Protein AF-A0A6J7INZ8-F1 (afdb_monomer)

pLDDT: mean 90.64, std 7.37, range [51.84, 97.31]

Structure (mmCIF, N/CA/C/O backbone):
data_AF-A0A6J7INZ8-F1
#
_entry.id   AF-A0A6J7INZ8-F1
#
loop_
_atom_site.group_PDB
_atom_site.id
_atom_site.type_symbol
_atom_site.label_atom_id
_atom_site.label_alt_id
_atom_site.label_comp_id
_atom_site.label_asym_id
_atom_site.label_entity_id
_atom_site.label_seq_id
_atom_site.pdbx_PDB_ins_code
_atom_site.Cartn_x
_atom_site.Cartn_y
_atom_site.Cartn_z
_atom_site.occupancy
_atom_site.B_iso_or_equiv
_atom_site.auth_seq_id
_atom_site.auth_comp_id
_atom_site.auth_asym_id
_atom_site.auth_atom_id
_atom_site.pdbx_PDB_model_num
ATOM 1 N N . MET A 1 1 ? 14.382 5.162 -7.032 1.00 51.84 1 MET A N 1
ATOM 2 C CA . MET A 1 1 ? 13.019 5.532 -7.466 1.00 51.84 1 MET A CA 1
ATOM 3 C C . MET A 1 1 ? 12.298 6.154 -6.282 1.00 51.84 1 MET A C 1
ATOM 5 O O . MET A 1 1 ? 11.821 5.437 -5.416 1.00 51.84 1 MET A O 1
ATOM 9 N N . ALA A 1 2 ? 12.312 7.478 -6.185 1.00 59.00 2 ALA A N 1
ATOM 10 C CA . ALA A 1 2 ? 11.552 8.226 -5.188 1.00 59.00 2 ALA A CA 1
ATOM 11 C C . ALA A 1 2 ? 10.620 9.180 -5.945 1.00 59.00 2 ALA A C 1
ATOM 13 O O . ALA A 1 2 ? 10.999 9.666 -7.008 1.00 59.00 2 ALA A O 1
ATOM 14 N N . GLY A 1 3 ? 9.410 9.409 -5.430 1.00 64.06 3 GLY A N 1
ATOM 15 C CA . GLY A 1 3 ? 8.451 10.342 -6.035 1.00 64.06 3 GLY A CA 1
ATOM 16 C C . GLY A 1 3 ? 7.464 9.749 -7.048 1.00 64.06 3 GLY A C 1
ATOM 17 O O . GLY A 1 3 ? 6.778 10.516 -7.714 1.00 64.06 3 GLY A O 1
ATOM 18 N N . LEU A 1 4 ? 7.340 8.418 -7.167 1.00 77.62 4 LEU A N 1
ATOM 19 C CA . LEU A 1 4 ? 6.246 7.840 -7.956 1.00 77.62 4 LEU A CA 1
ATOM 20 C C . LEU A 1 4 ? 4.905 8.096 -7.262 1.00 77.62 4 LEU A C 1
ATOM 22 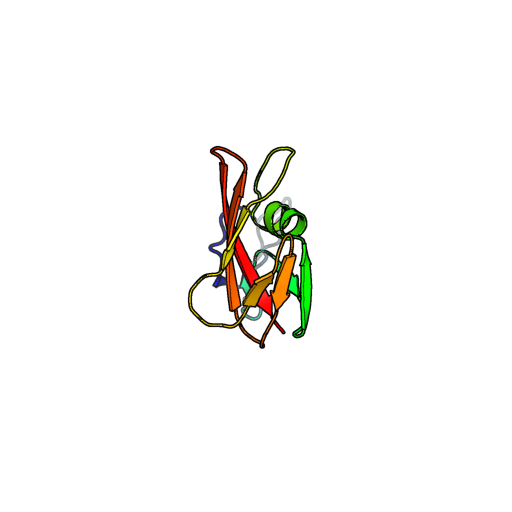O O . LEU A 1 4 ? 4.762 7.894 -6.053 1.00 77.62 4 LEU A O 1
ATOM 26 N N . LYS A 1 5 ? 3.914 8.526 -8.043 1.00 82.31 5 LYS A N 1
ATOM 27 C CA . LYS A 1 5 ? 2.571 8.805 -7.542 1.00 82.31 5 LYS A CA 1
ATOM 28 C C . LYS A 1 5 ? 1.837 7.493 -7.257 1.00 82.31 5 LYS A C 1
ATOM 30 O O . LYS A 1 5 ? 1.638 6.678 -8.153 1.00 82.31 5 LYS A O 1
ATOM 35 N N . LEU A 1 6 ? 1.411 7.310 -6.008 1.00 83.50 6 LEU A N 1
ATOM 36 C CA . LEU A 1 6 ? 0.597 6.166 -5.593 1.00 83.50 6 LEU A CA 1
ATOM 37 C C . LEU A 1 6 ? -0.721 6.105 -6.384 1.00 83.50 6 LEU A C 1
ATOM 39 O O . LEU A 1 6 ? -1.302 7.138 -6.723 1.00 83.50 6 LEU A O 1
ATOM 43 N N . GLY A 1 7 ? -1.195 4.890 -6.653 1.00 80.12 7 GLY A N 1
ATOM 44 C CA . GLY A 1 7 ? -2.420 4.628 -7.411 1.00 80.12 7 GLY A CA 1
ATOM 45 C C . GLY A 1 7 ? -2.306 4.899 -8.913 1.00 80.12 7 GLY A C 1
ATOM 46 O O . GLY A 1 7 ? -3.326 4.926 -9.589 1.00 80.12 7 GLY A O 1
ATOM 47 N N . THR A 1 8 ? -1.095 5.127 -9.429 1.00 84.94 8 THR A N 1
ATOM 48 C CA . THR A 1 8 ? -0.832 5.320 -10.863 1.00 84.94 8 THR A CA 1
ATOM 49 C C . THR A 1 8 ? -0.031 4.137 -11.393 1.00 84.94 8 THR A C 1
ATOM 51 O O . THR A 1 8 ? 0.775 3.561 -10.661 1.00 84.94 8 THR A O 1
ATOM 54 N N . GLU A 1 9 ? -0.254 3.762 -12.646 1.00 88.12 9 GLU A N 1
ATOM 55 C CA . GLU A 1 9 ? 0.556 2.753 -13.322 1.00 88.12 9 GLU A CA 1
ATOM 56 C C . GLU A 1 9 ? 1.879 3.360 -13.791 1.00 88.12 9 GLU A C 1
ATOM 58 O O . GLU A 1 9 ? 1.925 4.482 -14.298 1.00 88.12 9 GLU A O 1
ATOM 63 N N . ALA A 1 10 ? 2.966 2.618 -13.612 1.00 87.56 10 ALA A N 1
ATOM 64 C CA . ALA A 1 10 ? 4.288 2.992 -14.081 1.00 87.56 10 ALA A CA 1
ATOM 65 C C . ALA A 1 10 ? 4.890 1.857 -14.908 1.00 87.56 10 ALA A C 1
ATOM 67 O O . ALA A 1 10 ? 4.730 0.680 -14.586 1.00 87.56 10 ALA A O 1
ATOM 68 N N . SER A 1 11 ? 5.604 2.236 -15.964 1.00 89.62 11 SER A N 1
ATOM 69 C CA . SER A 1 11 ? 6.434 1.332 -16.760 1.00 89.62 11 SER A CA 1
ATOM 70 C C . SER A 1 11 ? 7.890 1.751 -16.616 1.00 89.62 11 SER A C 1
ATOM 72 O O . SER A 1 11 ? 8.185 2.937 -16.438 1.00 89.62 11 SER A O 1
ATOM 74 N N . PHE A 1 12 ? 8.802 0.791 -16.694 1.00 87.69 12 PHE A N 1
ATOM 75 C CA . PHE A 1 12 ? 10.230 1.039 -16.541 1.00 87.69 12 PHE A CA 1
ATOM 76 C C . PHE A 1 12 ? 10.971 0.640 -17.814 1.00 87.69 12 PHE A C 1
ATOM 78 O O . PHE A 1 12 ? 10.672 -0.383 -18.428 1.00 87.69 12 PHE A O 1
ATOM 85 N N . THR A 1 13 ? 11.960 1.447 -18.185 1.00 92.25 13 THR A N 1
ATOM 86 C CA . THR A 1 13 ? 12.938 1.151 -19.236 1.00 92.25 13 THR A CA 1
ATOM 87 C C . THR A 1 13 ? 14.332 1.200 -18.635 1.00 92.25 13 THR A C 1
ATOM 89 O O . THR A 1 13 ? 14.592 2.010 -17.740 1.00 92.25 13 THR A O 1
ATOM 92 N N . VAL A 1 14 ? 15.242 0.380 -19.150 1.00 92.00 14 VAL A N 1
ATOM 93 C CA . VAL A 1 14 ? 16.645 0.367 -18.722 1.00 92.00 14 VAL A CA 1
ATOM 94 C C . VAL A 1 14 ? 17.564 0.727 -19.886 1.00 92.00 14 VAL A C 1
ATOM 96 O O . VAL A 1 14 ? 17.275 0.412 -21.039 1.00 92.00 14 VAL A O 1
ATOM 99 N N . GLN A 1 15 ? 18.673 1.399 -19.577 1.00 94.12 15 GLN A N 1
ATOM 100 C CA . GLN A 1 15 ? 19.766 1.682 -20.508 1.00 94.12 15 GLN A CA 1
ATOM 101 C C . GLN A 1 15 ? 21.085 1.249 -19.869 1.00 94.12 15 GLN A C 1
ATOM 103 O O . GLN A 1 15 ? 21.349 1.560 -18.705 1.00 94.12 15 GLN A O 1
ATOM 108 N N . GLY A 1 16 ? 21.913 0.536 -20.631 1.00 91.25 16 GLY A N 1
ATOM 109 C CA . GLY A 1 16 ? 23.275 0.195 -20.225 1.00 91.25 16 GLY A CA 1
ATOM 110 C C . GLY A 1 16 ? 24.244 1.321 -20.576 1.00 91.25 16 GLY A C 1
ATOM 111 O O . GLY A 1 16 ? 24.155 1.892 -21.661 1.00 91.25 16 GLY A O 1
ATOM 112 N N . ARG A 1 17 ? 25.192 1.627 -19.686 1.00 95.00 17 ARG A N 1
ATOM 113 C CA . ARG A 1 17 ? 26.267 2.597 -19.938 1.00 95.00 17 ARG A CA 1
ATOM 114 C C . ARG A 1 17 ? 27.622 1.978 -19.614 1.00 95.00 17 ARG A C 1
ATOM 116 O O . ARG A 1 17 ? 27.770 1.350 -18.569 1.00 95.00 17 ARG A O 1
ATOM 123 N N . ASN A 1 18 ? 28.602 2.168 -20.492 1.00 89.81 18 ASN A N 1
ATOM 124 C CA . ASN A 1 18 ? 29.992 1.756 -20.294 1.00 89.81 18 ASN A CA 1
ATOM 125 C C . ASN A 1 18 ? 30.958 2.896 -20.681 1.00 89.81 18 ASN A C 1
ATOM 127 O O . ASN A 1 18 ? 30.527 4.005 -20.999 1.00 89.81 18 ASN A O 1
ATOM 131 N N . GLY A 1 19 ? 32.270 2.633 -20.642 1.00 92.75 19 GLY A N 1
ATOM 132 C CA . GLY A 1 19 ? 33.305 3.616 -20.999 1.00 92.75 19 GLY A CA 1
ATOM 133 C C . GLY A 1 19 ? 33.253 4.108 -22.453 1.00 92.75 19 GLY A C 1
ATOM 134 O O . GLY A 1 19 ? 33.853 5.130 -22.760 1.00 92.75 19 GLY A O 1
ATOM 135 N N . PHE A 1 20 ? 32.505 3.422 -23.322 1.00 89.19 20 PHE A N 1
ATOM 136 C CA . PHE A 1 20 ? 32.300 3.788 -24.724 1.00 89.19 20 PHE A CA 1
ATOM 137 C C . PHE A 1 20 ? 30.994 4.563 -24.967 1.00 89.19 20 PHE A C 1
ATOM 139 O O . PHE A 1 20 ? 30.779 5.051 -26.072 1.00 89.19 20 PHE A O 1
ATOM 146 N N . GLY A 1 21 ? 30.125 4.703 -23.958 1.00 90.06 21 GLY A N 1
ATOM 147 C CA . GLY A 1 21 ? 28.887 5.477 -24.055 1.00 90.06 21 GLY A CA 1
ATOM 148 C C . GLY A 1 21 ? 27.661 4.768 -23.483 1.00 90.06 21 GLY A C 1
ATOM 149 O O . GLY A 1 21 ? 27.763 3.799 -22.727 1.00 90.06 21 GLY A O 1
ATOM 150 N N . THR A 1 22 ? 26.483 5.290 -23.823 1.00 93.75 22 THR A N 1
ATOM 151 C CA . THR A 1 22 ? 25.182 4.738 -23.420 1.00 93.75 22 THR A CA 1
ATOM 152 C C . THR A 1 22 ? 24.561 3.995 -24.600 1.00 93.75 22 THR A C 1
ATOM 154 O O . THR A 1 22 ? 24.466 4.547 -25.694 1.00 93.75 22 THR A O 1
ATOM 157 N N . GLY A 1 23 ? 24.157 2.744 -24.384 1.00 92.12 23 GLY A N 1
ATOM 158 C CA . GLY A 1 23 ? 23.443 1.946 -25.379 1.00 92.12 23 GLY A CA 1
ATOM 159 C C . GLY A 1 23 ? 21.965 2.346 -25.521 1.00 92.12 23 GLY A C 1
ATOM 160 O O . GLY A 1 23 ? 21.475 3.201 -24.779 1.00 92.12 23 GLY A O 1
ATOM 161 N N . PRO A 1 24 ? 21.228 1.718 -26.455 1.00 91.88 24 PRO A N 1
ATOM 162 C CA . PRO A 1 24 ? 19.807 1.990 -26.648 1.00 91.88 24 PRO A CA 1
ATOM 163 C C . PRO A 1 24 ? 18.968 1.608 -25.418 1.00 91.88 24 PRO A C 1
ATOM 165 O O . PRO A 1 24 ? 19.339 0.738 -24.627 1.00 91.88 24 PRO A O 1
ATOM 168 N N . ALA A 1 25 ? 17.809 2.257 -25.274 1.00 94.19 25 ALA A N 1
ATOM 169 C CA . ALA A 1 25 ? 16.816 1.886 -24.270 1.00 94.19 25 ALA A CA 1
ATOM 170 C C . ALA A 1 25 ? 16.187 0.528 -24.583 1.00 94.19 25 ALA A C 1
ATOM 172 O O . ALA A 1 25 ? 15.966 0.190 -25.746 1.00 94.19 25 ALA A O 1
ATOM 173 N N . SER A 1 26 ? 15.832 -0.216 -23.537 1.00 93.81 26 SER A N 1
ATOM 174 C CA . SER A 1 26 ? 14.948 -1.371 -23.673 1.00 93.81 26 SER A CA 1
ATOM 175 C C . SER A 1 26 ? 13.533 -0.955 -24.095 1.00 93.81 26 SER A C 1
ATOM 177 O O . SER A 1 26 ? 13.116 0.187 -23.888 1.00 93.81 26 SER A O 1
ATOM 179 N N . ALA A 1 27 ? 12.746 -1.921 -24.580 1.00 94.44 27 ALA A N 1
ATOM 180 C CA . ALA A 1 27 ? 11.291 -1.784 -24.594 1.00 94.44 27 ALA A CA 1
ATOM 181 C C . ALA A 1 27 ? 10.762 -1.511 -23.164 1.00 94.44 27 ALA A C 1
ATOM 183 O O . ALA A 1 27 ? 11.393 -1.950 -22.189 1.00 94.44 27 ALA A O 1
ATOM 184 N N . PRO 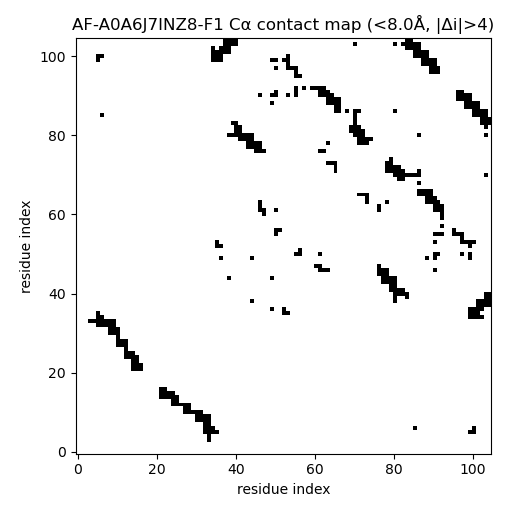A 1 28 ? 9.641 -0.779 -23.014 1.00 92.00 28 PRO A N 1
ATOM 185 C CA . PRO A 1 28 ? 9.018 -0.569 -21.713 1.00 92.00 28 PRO A CA 1
ATOM 186 C C . PRO A 1 28 ? 8.521 -1.889 -21.120 1.00 92.00 28 PRO A C 1
ATOM 188 O O . PRO A 1 28 ? 8.045 -2.771 -21.837 1.00 92.00 28 PRO A O 1
ATOM 191 N N . SER A 1 29 ? 8.617 -2.016 -19.795 1.00 91.19 29 SER A N 1
ATOM 192 C CA . SER A 1 29 ? 7.973 -3.108 -19.065 1.00 91.19 29 SER A CA 1
ATOM 193 C C . SER A 1 29 ? 6.451 -3.083 -19.244 1.00 91.19 29 SER A C 1
ATOM 195 O O . SER A 1 29 ? 5.874 -2.053 -19.594 1.00 91.19 29 SER A O 1
ATOM 197 N N . ALA A 1 30 ? 5.783 -4.187 -18.894 1.00 90.69 30 ALA A N 1
ATOM 198 C CA . ALA A 1 30 ? 4.349 -4.136 -18.625 1.00 90.69 30 ALA A CA 1
ATOM 199 C C . ALA A 1 30 ? 4.053 -3.087 -17.527 1.00 90.69 30 ALA A C 1
ATOM 201 O O . ALA A 1 30 ? 4.889 -2.903 -16.626 1.00 90.69 30 ALA A O 1
ATOM 202 N N . PRO A 1 31 ? 2.901 -2.394 -17.591 1.00 85.50 31 PRO A N 1
ATOM 203 C CA . PRO A 1 31 ? 2.529 -1.410 -16.585 1.00 85.50 31 PRO A CA 1
ATOM 204 C C . PRO A 1 31 ? 2.311 -2.087 -15.228 1.00 85.50 31 PRO A C 1
ATOM 206 O O . PRO A 1 31 ? 1.663 -3.129 -15.131 1.00 85.50 31 PRO A O 1
ATOM 209 N N . ALA A 1 32 ? 2.853 -1.483 -14.171 1.00 86.31 32 ALA A N 1
ATOM 210 C CA . ALA A 1 32 ? 2.678 -1.932 -12.795 1.00 86.31 32 ALA A CA 1
ATOM 211 C C . ALA A 1 32 ? 2.052 -0.824 -11.945 1.00 86.31 32 ALA A C 1
ATOM 213 O O . ALA A 1 32 ? 2.476 0.333 -11.999 1.00 86.31 32 ALA A O 1
ATOM 214 N N . LEU A 1 33 ? 1.061 -1.177 -11.125 1.00 87.38 33 LEU A N 1
ATOM 215 C CA . LEU A 1 33 ? 0.422 -0.222 -10.228 1.00 87.38 33 LEU A CA 1
ATOM 216 C C . LEU A 1 33 ? 1.343 0.129 -9.054 1.00 87.38 33 LEU A C 1
ATOM 218 O O . LEU A 1 33 ? 1.804 -0.740 -8.313 1.00 87.38 33 LEU A O 1
ATOM 222 N N . VAL A 1 34 ? 1.551 1.423 -8.832 1.00 87.94 34 VAL A N 1
ATOM 223 C CA . VAL A 1 34 ? 2.344 1.914 -7.705 1.00 87.94 34 VAL A CA 1
ATOM 224 C C . VAL A 1 34 ? 1.483 1.944 -6.441 1.00 87.94 34 VAL A C 1
ATOM 226 O O . VAL A 1 34 ? 0.543 2.733 -6.332 1.00 87.94 34 VAL A O 1
ATOM 229 N N . VAL A 1 35 ? 1.822 1.118 -5.452 1.00 92.69 35 VAL A N 1
ATOM 230 C CA . VAL A 1 35 ? 1.120 1.034 -4.159 1.00 92.69 35 VAL A CA 1
ATOM 231 C C . VAL A 1 35 ? 2.095 1.078 -2.985 1.00 92.69 35 VAL A C 1
ATOM 233 O O . VAL A 1 35 ? 3.285 0.817 -3.130 1.00 92.69 35 VAL A O 1
ATOM 236 N N . SER A 1 36 ? 1.589 1.430 -1.804 1.00 93.19 36 SER A N 1
ATOM 237 C CA . SER A 1 36 ? 2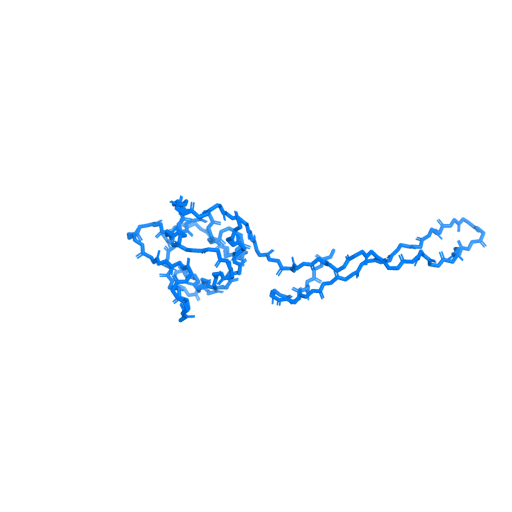.358 1.454 -0.553 1.00 93.19 36 SER A CA 1
ATOM 238 C C . SER A 1 36 ? 2.534 0.057 0.044 1.00 93.19 36 SER A C 1
ATOM 240 O O . SER A 1 36 ? 3.480 -0.184 0.786 1.00 93.19 36 SER A O 1
ATOM 242 N N . GLY A 1 37 ? 1.604 -0.851 -0.252 1.00 92.19 37 GLY A N 1
ATOM 243 C CA . GLY A 1 37 ? 1.631 -2.238 0.195 1.00 92.19 37 GLY A CA 1
ATOM 244 C C . GLY A 1 37 ? 0.522 -3.061 -0.453 1.00 92.19 37 GLY A C 1
ATOM 245 O O . GLY A 1 37 ? -0.309 -2.529 -1.193 1.00 92.19 37 GLY A O 1
ATOM 246 N N . ALA A 1 38 ? 0.501 -4.356 -0.153 1.00 93.69 38 ALA A N 1
ATOM 247 C CA . ALA A 1 38 ? -0.508 -5.291 -0.635 1.00 93.69 38 ALA A CA 1
ATOM 248 C C . ALA A 1 38 ? -0.980 -6.215 0.497 1.00 93.69 38 ALA A C 1
ATOM 250 O O . ALA A 1 38 ? -0.229 -6.478 1.441 1.00 93.69 38 ALA A O 1
ATOM 251 N N . ALA A 1 39 ? -2.227 -6.680 0.422 1.00 95.25 39 ALA A N 1
ATOM 252 C CA . ALA A 1 39 ? -2.813 -7.608 1.386 1.00 95.25 39 ALA A CA 1
ATOM 253 C C . ALA A 1 39 ? -3.958 -8.416 0.759 1.00 95.25 39 ALA A C 1
ATOM 255 O O . ALA A 1 39 ? -4.673 -7.907 -0.094 1.00 95.25 39 ALA A O 1
ATOM 256 N N . ALA A 1 40 ? -4.182 -9.639 1.238 1.00 94.69 40 ALA A N 1
ATOM 257 C CA . ALA A 1 40 ? -5.295 -10.467 0.776 1.00 94.69 40 ALA A CA 1
ATOM 258 C C . ALA A 1 40 ? -6.663 -9.961 1.295 1.00 94.69 40 ALA A C 1
ATOM 260 O O . ALA A 1 40 ? -6.727 -9.356 2.377 1.00 94.69 40 ALA A O 1
ATOM 261 N N . PRO A 1 41 ? -7.781 -10.242 0.598 1.00 94.94 41 PRO A N 1
ATOM 262 C CA . PRO A 1 41 ? -9.125 -10.083 1.151 1.00 94.94 41 PRO A CA 1
ATOM 263 C C . PRO A 1 41 ? -9.277 -10.821 2.492 1.00 94.94 41 PRO A C 1
ATOM 265 O O . PRO A 1 41 ? -8.748 -11.911 2.686 1.00 94.94 41 PRO A O 1
ATOM 268 N N . GLY A 1 42 ? -9.976 -10.218 3.452 1.00 93.75 42 GLY A N 1
ATOM 269 C CA . GLY A 1 42 ? -10.133 -10.749 4.812 1.00 93.75 42 GLY A CA 1
ATOM 270 C C . GLY A 1 42 ? -8.939 -10.502 5.742 1.00 93.75 42 GLY A C 1
ATOM 271 O O . GLY A 1 42 ? -9.084 -10.625 6.961 1.00 93.75 42 GLY A O 1
ATOM 272 N N . ALA A 1 43 ? -7.779 -10.093 5.215 1.00 95.94 43 ALA A N 1
ATOM 273 C CA . ALA A 1 43 ? -6.606 -9.826 6.036 1.00 95.94 43 ALA A CA 1
ATOM 274 C C . ALA A 1 43 ? -6.841 -8.666 7.017 1.00 95.94 43 ALA A C 1
ATOM 276 O O . ALA A 1 43 ? -7.471 -7.650 6.702 1.00 95.94 43 ALA A O 1
ATOM 277 N N . ARG A 1 44 ? -6.263 -8.799 8.214 1.00 97.31 44 ARG A N 1
ATOM 278 C CA . ARG A 1 44 ? -6.143 -7.726 9.207 1.00 97.31 44 ARG A CA 1
ATOM 279 C C . ARG A 1 44 ? -4.718 -7.200 9.209 1.00 97.31 44 ARG A C 1
ATOM 281 O O . ARG A 1 44 ? -3.806 -7.883 9.662 1.00 97.31 44 ARG A O 1
ATOM 288 N N . VAL A 1 45 ? -4.538 -5.966 8.754 1.00 96.75 45 VAL A N 1
ATOM 289 C CA . VAL A 1 45 ? -3.230 -5.302 8.745 1.00 96.75 45 VAL A CA 1
ATOM 290 C C . VAL A 1 45 ? -3.186 -4.272 9.867 1.00 96.75 45 VAL A C 1
ATOM 292 O O . VAL A 1 45 ? -4.034 -3.383 9.935 1.00 96.75 45 VAL A O 1
ATOM 295 N N . A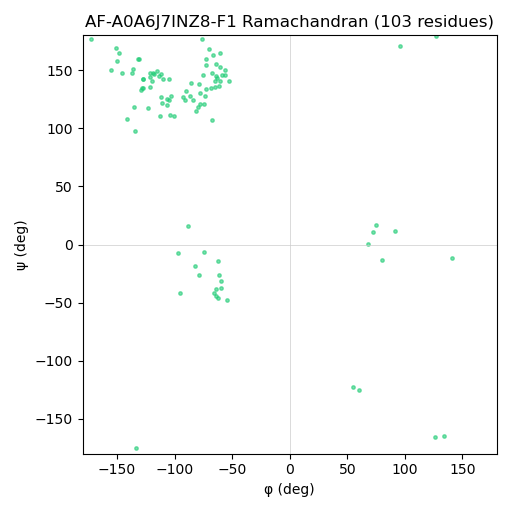LA A 1 46 ? -2.202 -4.368 10.761 1.00 96.75 46 ALA A N 1
ATOM 296 C CA . ALA A 1 46 ? -2.051 -3.419 11.861 1.00 96.75 46 ALA A CA 1
ATOM 297 C C . ALA A 1 46 ? -1.829 -1.984 11.343 1.00 96.75 46 ALA A C 1
ATOM 299 O O . ALA A 1 46 ? -1.063 -1.760 10.401 1.00 96.75 46 ALA A O 1
ATOM 300 N N . THR A 1 47 ? -2.426 -0.979 11.994 1.00 95.69 47 THR A N 1
ATOM 301 C CA . THR A 1 47 ? -2.281 0.434 11.586 1.00 95.69 47 THR A CA 1
ATOM 302 C C . THR A 1 47 ? -0.836 0.915 11.658 1.00 95.69 47 THR A C 1
ATOM 304 O O . THR A 1 47 ? -0.444 1.799 10.901 1.00 95.69 47 THR A O 1
ATOM 307 N N . LYS A 1 48 ? -0.011 0.305 12.518 1.00 94.56 48 LYS A N 1
ATOM 308 C CA . LYS A 1 48 ? 1.432 0.564 12.591 1.00 94.56 48 LYS A CA 1
ATOM 309 C C . LYS A 1 48 ? 2.161 0.119 11.319 1.00 94.56 48 LYS A C 1
ATOM 311 O O . LYS A 1 48 ? 3.000 0.869 10.828 1.00 94.56 48 LYS A O 1
ATOM 316 N N . THR A 1 49 ? 1.805 -1.043 10.770 1.00 95.19 49 THR A N 1
ATOM 317 C CA . THR A 1 49 ? 2.343 -1.558 9.501 1.00 95.19 49 THR A CA 1
ATOM 318 C C . THR A 1 49 ? 1.947 -0.651 8.341 1.00 95.19 49 THR A C 1
ATOM 320 O O . THR A 1 49 ? 2.799 -0.249 7.557 1.00 95.19 49 THR A O 1
ATOM 323 N N . ILE A 1 50 ? 0.683 -0.219 8.296 1.00 95.19 50 ILE A N 1
ATOM 324 C CA . ILE A 1 50 ? 0.209 0.740 7.282 1.00 95.19 50 ILE A CA 1
ATOM 325 C C . ILE A 1 50 ? 0.918 2.093 7.433 1.00 95.19 50 ILE A C 1
ATOM 327 O O . ILE A 1 50 ? 1.295 2.720 6.445 1.00 95.19 50 ILE A O 1
ATOM 331 N N . GLY A 1 51 ? 1.160 2.523 8.673 1.00 94.88 51 GLY A N 1
ATOM 332 C CA . GLY A 1 51 ? 2.004 3.674 8.981 1.00 94.88 51 GLY A CA 1
ATOM 333 C C . GLY A 1 51 ? 3.396 3.547 8.360 1.00 94.88 51 GLY A C 1
ATOM 334 O O . GLY A 1 51 ? 3.840 4.470 7.683 1.00 94.88 51 GLY A O 1
ATOM 335 N N . ALA A 1 52 ? 4.050 2.395 8.516 1.00 91.75 52 ALA A N 1
ATOM 336 C CA . ALA A 1 52 ? 5.354 2.145 7.905 1.00 91.75 52 ALA A CA 1
ATOM 337 C C . ALA A 1 52 ? 5.297 2.189 6.366 1.00 91.75 52 ALA A C 1
ATOM 339 O O . ALA A 1 52 ? 6.105 2.886 5.757 1.00 91.75 52 ALA A O 1
ATOM 340 N N . TRP A 1 53 ? 4.303 1.546 5.746 1.00 93.38 53 TRP A N 1
ATOM 341 C CA . TRP A 1 53 ? 4.093 1.564 4.289 1.00 93.38 53 TRP A CA 1
ATOM 342 C C . TRP A 1 53 ? 3.871 2.969 3.719 1.00 93.38 53 TRP A C 1
ATOM 344 O O . TRP A 1 53 ? 4.361 3.291 2.642 1.00 93.38 53 TRP A O 1
ATOM 354 N N . SER A 1 54 ? 3.164 3.830 4.453 1.00 91.44 54 SER A N 1
ATOM 355 C CA . SER A 1 54 ? 2.945 5.230 4.059 1.00 91.44 54 SER A CA 1
ATOM 356 C C . SER A 1 54 ? 4.178 6.135 4.227 1.00 91.44 54 SER A C 1
ATOM 358 O O . SER A 1 54 ? 4.119 7.315 3.890 1.00 91.44 54 SER A O 1
ATOM 360 N N . GLY A 1 55 ? 5.269 5.631 4.818 1.00 90.25 55 GLY A N 1
ATOM 361 C CA . GLY A 1 55 ? 6.434 6.442 5.186 1.00 90.25 55 GLY A CA 1
ATOM 362 C C . GLY A 1 55 ? 6.222 7.323 6.427 1.00 90.25 55 GLY A C 1
ATOM 363 O O . GLY A 1 55 ? 6.989 8.260 6.660 1.00 90.25 55 GLY A O 1
ATOM 364 N N . LEU A 1 56 ? 5.197 7.050 7.246 1.00 92.31 56 LEU A N 1
ATOM 365 C CA . LEU A 1 56 ? 4.895 7.815 8.458 1.00 92.31 56 LEU A CA 1
ATOM 366 C C . LEU A 1 56 ? 5.998 7.624 9.512 1.00 92.31 56 LEU A C 1
ATOM 368 O O . LEU A 1 56 ? 6.085 6.588 10.178 1.00 92.31 56 LEU A O 1
ATOM 372 N N . LYS A 1 57 ? 6.817 8.659 9.709 1.00 87.12 57 LYS A N 1
ATOM 373 C CA . LYS A 1 57 ? 7.948 8.638 10.647 1.00 87.12 57 LYS A CA 1
ATOM 374 C C . LYS A 1 57 ? 7.516 8.689 12.124 1.00 87.12 57 LYS A C 1
ATOM 376 O O . LYS A 1 57 ? 6.406 9.108 12.467 1.00 87.12 57 LYS A O 1
ATOM 381 N N . GLY A 1 58 ? 8.426 8.262 13.001 1.00 84.06 58 GLY A N 1
ATOM 382 C CA . GLY A 1 58 ? 8.309 8.358 14.461 1.00 84.06 58 GLY A CA 1
ATOM 383 C C . GLY A 1 58 ? 7.766 7.110 15.166 1.00 84.06 58 GLY A C 1
ATOM 384 O O . GLY A 1 58 ? 7.267 6.173 14.543 1.00 84.06 58 GLY A O 1
ATOM 385 N N . SER A 1 59 ? 7.842 7.132 16.496 1.00 78.62 59 SER A N 1
ATOM 386 C CA . SER A 1 59 ? 7.390 6.059 17.390 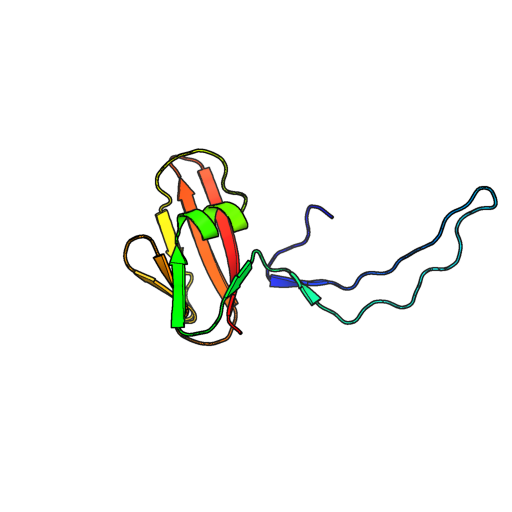1.00 78.62 59 SER A CA 1
ATOM 387 C C . SER A 1 59 ? 6.075 6.445 18.071 1.00 78.62 59 SER A C 1
ATOM 389 O O . SER A 1 59 ? 5.864 7.607 18.404 1.00 78.62 59 SER A O 1
ATOM 391 N N . GLY A 1 60 ? 5.164 5.484 18.251 1.00 85.69 60 GLY A N 1
ATOM 392 C CA . GLY A 1 60 ? 3.880 5.692 18.933 1.00 85.69 60 GLY A CA 1
ATOM 393 C C . GLY A 1 60 ? 2.656 5.240 18.133 1.00 85.69 60 GLY A C 1
ATOM 394 O O . GLY A 1 60 ? 2.774 4.747 17.003 1.00 85.69 60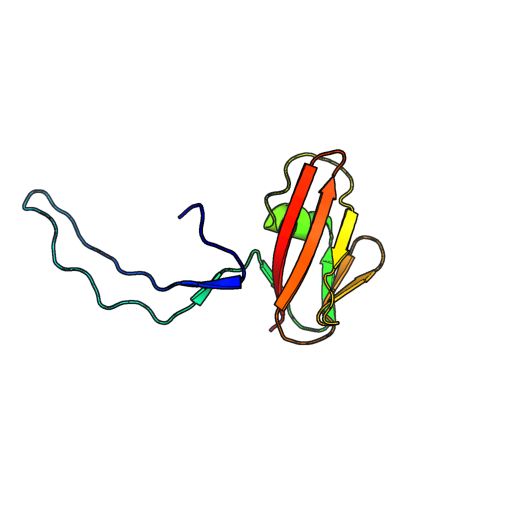 GLY A O 1
ATOM 395 N N . ALA A 1 61 ? 1.479 5.415 18.741 1.00 91.06 61 ALA A N 1
ATOM 396 C CA . ALA A 1 61 ? 0.195 4.972 18.204 1.00 91.06 61 ALA A CA 1
ATOM 397 C C . ALA A 1 61 ? -0.134 5.636 16.857 1.00 91.06 61 ALA A C 1
ATOM 399 O O . ALA A 1 61 ? 0.034 6.844 16.680 1.00 91.06 61 ALA A O 1
ATOM 400 N N . VAL A 1 62 ? -0.626 4.832 15.911 1.00 96.00 62 VAL A N 1
ATOM 401 C CA . VAL A 1 62 ? -1.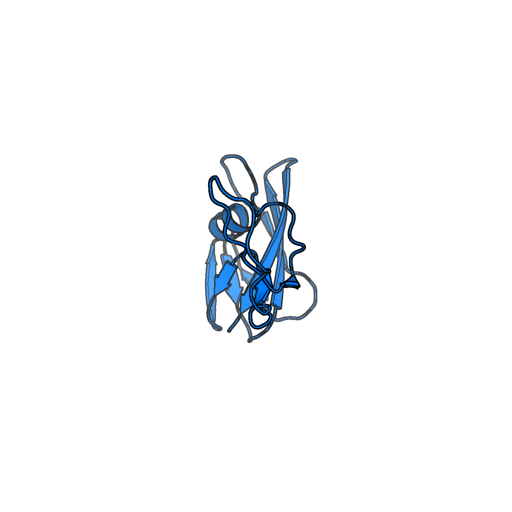037 5.288 14.577 1.00 96.00 62 VAL A CA 1
ATOM 402 C C . VAL A 1 62 ? -2.552 5.280 14.492 1.00 96.00 62 VAL A C 1
ATOM 404 O O . VAL A 1 62 ? -3.184 4.230 14.624 1.00 96.00 62 VAL A O 1
ATOM 407 N N . LYS A 1 63 ? -3.129 6.451 14.229 1.00 95.44 63 LYS A N 1
ATOM 408 C CA . LYS A 1 63 ? -4.548 6.594 13.899 1.00 95.44 63 LYS A CA 1
ATOM 409 C C . LYS A 1 63 ? -4.714 6.402 12.399 1.00 95.44 63 LYS A C 1
ATOM 411 O O . LYS A 1 63 ? -4.033 7.082 11.634 1.00 95.44 63 LYS A O 1
ATOM 416 N N . ALA A 1 64 ? -5.615 5.518 11.992 1.00 95.81 64 ALA A N 1
ATOM 417 C CA . ALA A 1 64 ? -5.947 5.279 10.593 1.00 95.81 64 ALA A CA 1
ATOM 418 C C . ALA A 1 64 ? -7.383 5.719 10.297 1.00 95.81 64 ALA A C 1
ATOM 420 O O . ALA A 1 64 ? -8.270 5.564 11.134 1.00 95.81 64 ALA A O 1
ATOM 421 N N . LYS A 1 65 ? -7.605 6.238 9.091 1.00 95.56 65 LYS A N 1
ATOM 422 C CA . LYS A 1 65 ? -8.920 6.532 8.523 1.00 95.56 65 LYS A CA 1
ATOM 423 C C . LYS A 1 65 ? -8.936 6.041 7.080 1.00 95.56 65 LYS A C 1
ATOM 425 O O . LYS A 1 65 ? -8.149 6.514 6.262 1.00 95.56 65 LYS A O 1
ATOM 430 N N . VAL A 1 66 ? -9.821 5.099 6.777 1.00 94.75 66 VAL A N 1
ATOM 431 C CA . VAL A 1 66 ? -10.026 4.608 5.407 1.00 94.75 66 VAL A CA 1
ATOM 432 C C . VAL A 1 66 ? -10.812 5.628 4.579 1.00 94.75 66 VAL A C 1
ATOM 434 O O . VAL A 1 66 ? -11.649 6.357 5.117 1.00 94.75 66 VAL A O 1
ATOM 437 N N . GLY A 1 67 ? -10.506 5.710 3.285 1.00 84.25 67 GLY A N 1
ATOM 438 C CA . GLY A 1 67 ? -11.280 6.482 2.314 1.00 84.25 67 GLY A CA 1
ATOM 439 C C . GLY A 1 67 ? -12.646 5.853 2.019 1.00 84.25 67 GLY A C 1
ATOM 440 O O . GLY A 1 67 ? -12.916 4.710 2.390 1.00 84.25 67 GLY A O 1
ATOM 441 N N . ALA A 1 68 ? -13.515 6.606 1.345 1.00 71.50 68 ALA A N 1
ATOM 442 C CA . ALA A 1 68 ? -14.788 6.086 0.851 1.00 71.50 68 ALA A CA 1
ATOM 443 C C . ALA A 1 68 ? -14.540 5.000 -0.217 1.00 71.50 68 ALA A C 1
ATOM 445 O O . ALA A 1 6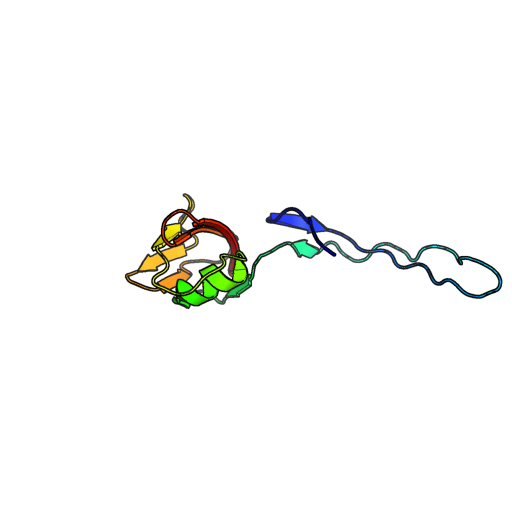8 ? -13.622 5.135 -1.022 1.00 71.50 68 ALA A O 1
ATOM 446 N N . GLY A 1 69 ? -15.334 3.922 -0.215 1.00 75.00 69 GLY A N 1
ATOM 447 C CA . GLY A 1 69 ? -15.231 2.847 -1.220 1.00 75.00 69 GLY A CA 1
ATOM 448 C C . GLY A 1 69 ? -15.421 1.420 -0.694 1.00 75.00 69 GLY A C 1
ATOM 449 O O . GLY A 1 69 ? -15.592 0.491 -1.482 1.00 75.00 69 GLY A O 1
ATOM 450 N N . GLY A 1 70 ? -15.420 1.220 0.628 1.00 87.12 70 GLY A N 1
ATOM 451 C CA . GLY A 1 70 ? -15.768 -0.064 1.255 1.00 87.12 70 GLY A CA 1
ATOM 452 C C . GLY A 1 70 ? -14.781 -1.215 1.017 1.00 87.12 70 GLY A C 1
ATOM 453 O O . GLY A 1 70 ? -15.006 -2.301 1.536 1.00 87.12 70 GLY A O 1
ATOM 454 N N . THR A 1 71 ? -13.684 -1.001 0.279 1.00 93.56 71 THR A N 1
ATOM 455 C CA . THR A 1 71 ? -12.608 -1.989 0.053 1.00 93.56 71 THR A CA 1
ATOM 456 C C . THR A 1 71 ? -11.958 -2.438 1.358 1.00 93.56 71 THR A C 1
ATOM 458 O O . THR A 1 71 ? -11.520 -3.576 1.498 1.00 93.56 71 THR A O 1
ATOM 461 N N . CYS A 1 72 ? -11.915 -1.545 2.342 1.00 95.56 72 CYS A N 1
ATOM 462 C CA . CYS A 1 72 ? -11.332 -1.789 3.646 1.00 95.56 72 CYS A CA 1
ATOM 463 C C . CYS A 1 72 ? -12.038 -0.967 4.726 1.00 95.56 72 CYS A C 1
ATOM 465 O O . CYS A 1 72 ? -12.660 0.059 4.439 1.00 95.56 72 CYS A O 1
ATOM 467 N N . LYS A 1 73 ? -11.925 -1.404 5.983 1.00 95.44 73 LYS A N 1
ATOM 468 C CA . LYS A 1 73 ? -12.478 -0.701 7.151 1.00 95.44 73 LYS A CA 1
ATOM 469 C C . LYS A 1 73 ? -11.499 -0.690 8.313 1.00 95.44 73 LYS A C 1
ATOM 471 O O . LYS A 1 73 ? -10.759 -1.648 8.512 1.00 95.44 73 LYS A O 1
ATOM 476 N N . VAL A 1 74 ? -11.516 0.371 9.113 1.00 95.25 74 VAL A N 1
ATOM 477 C CA . VAL A 1 74 ? -10.756 0.408 10.370 1.00 95.25 74 VAL A CA 1
ATOM 478 C C . VAL A 1 74 ? -11.512 -0.399 11.427 1.00 95.25 74 VAL A C 1
ATOM 480 O O . VAL A 1 74 ? -12.710 -0.201 11.613 1.00 95.25 74 VAL A O 1
ATOM 483 N N . ALA A 1 75 ? -10.819 -1.301 12.118 1.00 94.31 75 ALA A N 1
ATOM 484 C CA . ALA A 1 75 ? -11.329 -2.064 13.252 1.00 94.31 75 ALA A CA 1
ATOM 485 C C . ALA A 1 75 ? -10.285 -2.043 14.378 1.00 94.31 75 ALA A C 1
ATOM 487 O O . ALA A 1 75 ? -9.306 -2.792 14.357 1.00 94.31 75 ALA A O 1
ATOM 488 N N . GLY A 1 76 ? -10.475 -1.146 15.349 1.00 91.25 76 GLY A N 1
ATOM 489 C CA . GLY A 1 76 ? -9.504 -0.917 16.420 1.00 91.25 76 GLY A CA 1
ATOM 490 C C . GLY A 1 76 ? -8.146 -0.465 15.872 1.00 91.25 76 GLY A C 1
ATOM 491 O O . GLY A 1 76 ? -8.061 0.501 15.116 1.00 91.25 76 GLY A O 1
ATOM 492 N N . ALA A 1 77 ? -7.081 -1.182 16.239 1.00 93.25 77 ALA A N 1
ATOM 493 C CA . ALA A 1 77 ? -5.709 -0.913 15.799 1.00 93.25 77 ALA A CA 1
ATOM 494 C C . ALA A 1 77 ? -5.324 -1.616 14.480 1.00 93.25 77 ALA A C 1
ATOM 496 O O . ALA A 1 77 ? -4.139 -1.719 14.155 1.00 93.25 77 ALA A O 1
ATOM 497 N N . ALA A 1 78 ? -6.301 -2.098 13.707 1.00 95.75 78 ALA A N 1
ATOM 498 C CA . ALA A 1 78 ? -6.083 -2.731 12.410 1.00 95.75 78 ALA A CA 1
ATOM 499 C C . ALA A 1 78 ? -7.011 -2.162 11.327 1.00 95.75 78 ALA A C 1
ATOM 501 O O . ALA A 1 78 ? -8.069 -1.602 11.614 1.00 95.75 78 ALA A O 1
ATOM 502 N N . VAL A 1 79 ? -6.623 -2.343 10.068 1.00 96.62 79 VAL A N 1
ATOM 503 C CA . VAL A 1 79 ? -7.487 -2.183 8.897 1.00 96.62 79 VAL A CA 1
ATOM 504 C C . VAL A 1 79 ? -7.794 -3.572 8.354 1.00 96.62 79 VAL A C 1
ATOM 506 O O . VAL A 1 79 ? -6.887 -4.364 8.100 1.00 96.62 79 VAL A O 1
ATOM 509 N N . VAL A 1 80 ? -9.082 -3.871 8.224 1.00 96.62 80 VAL A N 1
ATOM 510 C CA . VAL A 1 80 ? -9.596 -5.120 7.660 1.00 96.62 80 VAL A CA 1
ATOM 511 C C . VAL A 1 80 ? -9.833 -4.911 6.174 1.00 96.62 80 VAL A C 1
ATOM 513 O O . VAL A 1 80 ? -10.552 -3.978 5.802 1.00 96.62 80 VAL A O 1
ATOM 516 N N . MET A 1 81 ? -9.266 -5.779 5.346 1.00 96.12 81 MET A N 1
ATOM 517 C CA . MET A 1 81 ? -9.524 -5.811 3.908 1.00 96.12 81 MET A CA 1
ATOM 518 C C . MET A 1 81 ? -10.849 -6.532 3.663 1.00 96.12 81 MET A C 1
ATOM 520 O O . MET A 1 81 ? -11.009 -7.684 4.053 1.00 96.12 81 MET A O 1
ATOM 524 N N . VAL A 1 82 ? -11.830 -5.845 3.088 1.00 95.44 82 VAL A N 1
ATOM 525 C CA . VAL A 1 82 ? -13.210 -6.342 2.959 1.00 95.44 82 VAL A CA 1
ATOM 526 C C . VAL A 1 82 ? -13.440 -6.994 1.600 1.00 95.44 82 VAL A C 1
ATOM 528 O O . VAL A 1 82 ? -14.072 -8.042 1.528 1.00 95.44 82 VAL A O 1
ATOM 531 N N . LYS A 1 83 ? -12.925 -6.389 0.528 1.00 93.44 83 LYS A N 1
ATOM 532 C CA . LYS A 1 83 ? -13.032 -6.899 -0.844 1.00 93.44 83 LYS A CA 1
ATOM 533 C C . LYS A 1 83 ? -11.803 -6.502 -1.654 1.00 93.44 83 LYS A C 1
ATOM 535 O O . LYS A 1 83 ? -11.081 -5.594 -1.249 1.00 93.44 83 LYS A O 1
ATOM 540 N N . ALA A 1 84 ? -11.606 -7.150 -2.798 1.00 93.56 84 ALA A N 1
ATOM 541 C CA . ALA A 1 84 ? -10.551 -6.795 -3.738 1.00 93.56 84 ALA A CA 1
ATOM 542 C C . ALA A 1 84 ? -10.691 -5.350 -4.260 1.00 93.56 84 ALA A C 1
ATOM 544 O O . ALA A 1 84 ? -11.795 -4.794 -4.327 1.00 93.56 84 ALA A O 1
ATOM 545 N N . GLY A 1 85 ? -9.559 -4.754 -4.629 1.00 91.94 85 GLY A N 1
ATOM 546 C CA . GLY A 1 85 ? -9.441 -3.395 -5.150 1.00 91.94 85 GLY A CA 1
ATOM 547 C C . GLY A 1 85 ? -8.441 -2.544 -4.370 1.00 91.94 85 GLY A C 1
ATOM 548 O O . GLY A 1 85 ? -7.648 -3.040 -3.574 1.00 91.94 85 GLY A O 1
ATOM 549 N N . LEU A 1 86 ? -8.482 -1.229 -4.582 1.00 92.19 86 LEU A N 1
ATOM 550 C CA . LEU A 1 86 ? -7.604 -0.297 -3.875 1.00 92.19 86 LEU A CA 1
ATOM 551 C C . LEU A 1 86 ? -8.240 0.204 -2.582 1.00 92.19 86 LEU A C 1
ATOM 553 O O . LEU A 1 86 ? -9.397 0.630 -2.542 1.00 92.19 86 LEU A O 1
ATOM 557 N N . CYS A 1 87 ? -7.450 0.156 -1.517 1.00 94.50 87 CYS A N 1
ATOM 558 C CA . CYS A 1 87 ? -7.777 0.681 -0.205 1.00 94.50 87 CYS A CA 1
ATOM 559 C C . CYS A 1 87 ? -6.871 1.877 0.098 1.00 94.50 87 CYS A C 1
ATOM 561 O O . CYS A 1 87 ? -5.672 1.724 0.336 1.00 94.50 87 CYS A O 1
ATOM 563 N N . THR A 1 88 ? -7.447 3.076 0.130 1.00 94.12 88 THR A N 1
ATOM 564 C CA . THR A 1 88 ? -6.725 4.286 0.536 1.00 94.12 88 THR A CA 1
ATOM 565 C C . THR A 1 88 ? -6.878 4.501 2.036 1.00 94.12 88 THR A C 1
ATOM 567 O O . THR A 1 88 ? -7.997 4.604 2.546 1.00 94.12 88 THR A O 1
ATOM 570 N N . VAL A 1 89 ? -5.761 4.608 2.755 1.00 95.50 89 VAL A N 1
ATOM 571 C CA . VAL A 1 89 ? -5.730 4.804 4.209 1.00 95.50 89 VAL A CA 1
ATOM 572 C C . VAL A 1 89 ? -4.945 6.061 4.548 1.00 95.50 89 VAL A C 1
ATOM 574 O O . VAL A 1 89 ? -3.742 6.146 4.317 1.00 95.50 89 VAL A O 1
ATOM 577 N N . ASN A 1 90 ? -5.616 7.032 5.157 1.00 95.31 90 ASN A N 1
ATOM 578 C CA . ASN A 1 90 ? -4.963 8.187 5.756 1.00 95.31 90 ASN A CA 1
ATOM 579 C C . ASN A 1 90 ? -4.499 7.804 7.158 1.00 95.31 90 ASN A C 1
ATOM 581 O O . ASN A 1 90 ? -5.303 7.365 7.985 1.00 95.31 90 ASN A O 1
ATOM 585 N N . VAL A 1 91 ? -3.216 7.977 7.439 1.00 95.56 91 VAL A N 1
ATOM 586 C CA . VAL A 1 91 ? -2.622 7.649 8.733 1.00 95.56 91 VAL A CA 1
ATOM 587 C C . VAL A 1 91 ? -2.032 8.884 9.389 1.00 95.56 91 VAL A C 1
ATOM 589 O O . VAL A 1 91 ? -1.565 9.817 8.734 1.00 95.56 91 VAL A O 1
ATOM 592 N N . SER A 1 92 ? -2.076 8.913 10.717 1.00 95.50 92 SER A N 1
ATOM 593 C CA . SER A 1 92 ? -1.521 10.016 11.487 1.00 95.50 92 SER A CA 1
ATOM 594 C C . SER A 1 92 ? -0.926 9.585 12.817 1.00 95.50 92 SER A C 1
ATOM 596 O O . SER A 1 92 ? -1.412 8.652 13.460 1.00 95.50 92 SER A O 1
ATOM 598 N N . ARG A 1 93 ? 0.119 10.306 13.227 1.00 93.62 93 ARG A N 1
ATOM 599 C CA . ARG A 1 93 ? 0.816 10.147 14.507 1.00 93.62 93 ARG A CA 1
ATOM 600 C C . ARG A 1 93 ? 1.190 11.534 15.022 1.00 93.62 93 ARG A C 1
ATOM 602 O O . ARG A 1 93 ? 2.053 12.201 14.458 1.00 93.62 93 ARG A O 1
ATOM 609 N N . GLY A 1 94 ? 0.500 11.995 16.064 1.00 88.56 94 GLY A N 1
ATOM 610 C CA . GLY A 1 94 ? 0.605 13.388 16.504 1.00 88.56 94 GLY A CA 1
ATOM 611 C C . GLY A 1 94 ? 0.292 14.352 15.352 1.00 88.56 94 GLY A C 1
ATOM 612 O O . GLY A 1 94 ? -0.778 14.267 14.744 1.00 88.56 94 GLY A O 1
ATOM 613 N N . LYS A 1 95 ? 1.248 15.233 15.030 1.00 87.75 95 LYS A N 1
ATOM 614 C CA . LYS A 1 95 ? 1.149 16.182 13.908 1.00 87.75 95 LYS A CA 1
ATOM 615 C C . LYS A 1 95 ? 1.509 15.570 12.545 1.00 87.75 95 LYS A C 1
ATOM 617 O O . LYS A 1 95 ? 1.113 16.125 11.526 1.00 87.75 95 LYS A O 1
ATOM 622 N N . ALA A 1 96 ? 2.206 14.431 12.504 1.00 92.75 96 ALA A N 1
ATOM 623 C CA . ALA A 1 96 ? 2.583 13.784 11.249 1.00 92.75 96 ALA A CA 1
ATOM 624 C C . ALA A 1 96 ? 1.362 13.140 10.576 1.00 92.75 96 ALA A C 1
ATOM 626 O O . ALA A 1 96 ? 0.583 12.433 11.228 1.00 92.75 96 ALA A O 1
ATOM 627 N N . LYS A 1 97 ? 1.218 13.369 9.269 1.00 93.50 97 LYS A N 1
ATOM 628 C CA . LYS A 1 97 ? 0.168 12.817 8.407 1.00 93.50 97 LYS A CA 1
ATOM 629 C C . LYS A 1 97 ? 0.820 12.148 7.201 1.00 93.50 97 LYS A C 1
ATOM 631 O O . LYS A 1 97 ? 1.808 12.662 6.686 1.00 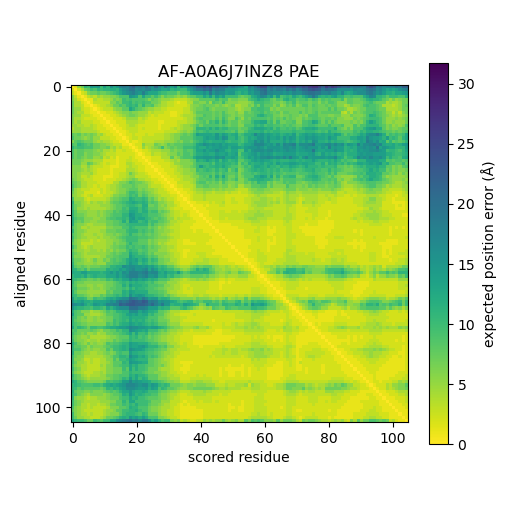93.50 97 LYS A O 1
ATOM 636 N N . ALA A 1 98 ? 0.263 11.030 6.760 1.00 93.62 98 ALA A N 1
ATOM 637 C CA . ALA A 1 98 ? 0.648 10.369 5.521 1.00 93.62 98 ALA A CA 1
ATOM 638 C C . ALA A 1 98 ? -0.546 9.602 4.941 1.00 93.62 98 ALA A C 1
ATOM 640 O O . ALA A 1 98 ? -1.575 9.427 5.602 1.00 93.62 98 ALA A O 1
ATOM 641 N N . GLN A 1 99 ? -0.402 9.134 3.707 1.00 92.94 99 GLN A N 1
ATOM 642 C CA . GLN A 1 99 ? -1.405 8.338 3.015 1.00 92.94 99 GLN A CA 1
ATOM 643 C C . GLN A 1 99 ? -0.753 7.062 2.486 1.00 92.94 99 GLN A C 1
ATOM 645 O O . GLN A 1 99 ? 0.332 7.112 1.913 1.00 92.94 99 GLN A O 1
ATOM 650 N N . ALA A 1 100 ? -1.419 5.929 2.691 1.00 93.56 100 ALA A N 1
ATOM 651 C CA . ALA A 1 100 ? -1.086 4.663 2.058 1.00 93.56 100 ALA A CA 1
ATOM 652 C C . ALA A 1 100 ? -2.160 4.294 1.035 1.00 93.56 100 ALA A C 1
ATOM 654 O O . ALA A 1 100 ? -3.353 4.471 1.294 1.00 93.56 100 ALA A O 1
ATOM 655 N N . VAL A 1 101 ? -1.736 3.721 -0.086 1.00 94.19 101 VAL A N 1
ATOM 656 C CA . VAL A 1 101 ? -2.610 3.006 -1.021 1.00 94.19 101 VAL A CA 1
ATOM 657 C C . VAL A 1 101 ? -2.247 1.533 -0.934 1.00 94.19 101 VAL A C 1
ATOM 659 O O . VAL A 1 101 ? -1.088 1.177 -1.126 1.00 94.19 101 VAL A O 1
ATOM 662 N N . ILE A 1 102 ? -3.215 0.687 -0.600 1.00 94.06 102 ILE A N 1
ATOM 663 C CA . ILE A 1 102 ? -3.022 -0.751 -0.427 1.00 94.06 102 ILE A CA 1
ATOM 664 C C . ILE A 1 102 ? -3.765 -1.470 -1.544 1.00 94.06 102 ILE A C 1
ATOM 666 O O . ILE A 1 102 ? -4.962 -1.236 -1.729 1.00 94.06 102 ILE A O 1
ATOM 670 N N . LEU A 1 103 ? -3.068 -2.344 -2.266 1.00 94.38 103 LEU A N 1
ATOM 671 C CA . LEU A 1 103 ? -3.704 -3.275 -3.189 1.00 94.38 103 LEU A CA 1
ATOM 672 C C . LEU A 1 103 ? -4.302 -4.441 -2.401 1.00 94.38 103 LEU A C 1
ATOM 674 O O . LEU A 1 103 ? -3.582 -5.140 -1.688 1.00 94.38 103 LEU A O 1
ATOM 678 N N . VAL A 1 104 ? -5.611 -4.634 -2.530 1.00 93.81 104 VAL A N 1
ATOM 679 C CA . VAL A 1 104 ? -6.309 -5.817 -2.035 1.00 93.81 104 VAL A CA 1
ATOM 680 C C . VAL A 1 104 ? -6.550 -6.747 -3.212 1.00 93.81 104 VAL A C 1
ATOM 682 O O . VAL A 1 104 ? -7.336 -6.414 -4.100 1.00 93.81 104 VAL A O 1
ATOM 685 N N . GLY A 1 105 ? -5.857 -7.877 -3.234 1.00 85.44 105 GLY A N 1
ATOM 686 C CA . GLY A 1 105 ? -5.884 -8.853 -4.324 1.00 85.44 105 GLY A CA 1
ATOM 687 C C . GLY A 1 105 ? -5.816 -10.263 -3.786 1.00 85.44 105 GLY A C 1
ATOM 688 O O . GLY A 1 105 ? -5.157 -10.446 -2.737 1.00 85.44 105 GLY A O 1
#

Mean predicted aligned error: 5.8 Å

Sequence (105 aa):
MAGLKLGTEASFTVQGRNGFGTGPASAPSAPALVVSGAAAPGARVATKTIGAWSGLKGSGAVKAKVGAGGTCKVAGAAVVMVKAGLCTVNVSRGKAKAQAVILVG

Nearest PDB structures (foldseek):
  8gyr-assembly2_B  TM=6.503E-01  e=3.746E-01  Leptospira interrogans
  8opr-assembly1_A  TM=8.706E-01  e=6.515E-01  Bacillus anthracis
  8gyr-assembly1_A  TM=6.158E-01  e=3.002E-01  Leptospira interrogans
  1lxm-assembly1_A  TM=7.461E-01  e=1.494E+00  Streptococcus agalactiae
  1i8q-assembly1_A  TM=7.018E-01  e=1.266E+00  Streptococcus agalactiae

Organism: NCBI:txid449393

Secondary structure (DSSP, 8-state):
---PPTTSEE------EETTEE-PPPPPPPPEE--SEEE-TT-EEEHHHHHHHTT--SSS--EEEEPSSSSEEEETTEEEE-SSEEEEEEEEETTEEEEEEEEE-

Radius of gyration: 17.42 Å; Cα contacts (8 Å, |Δi|>4): 227; chains: 1; bounding box: 49×27×46 Å

Foldseek 3Di:
DPDDDAQDWDWDWDWDADPVGIDDIDDTDDTDGHFLEEDEAQDWAFQVNQCVSQVNDDDDQKDKDKDPDQQWDDDPRTIHGHHFDWIKIWIDDVPTITIGIYGHD

Solvent-accessible surface area (backbone atoms only — not comparable to full-atom values): 6034 Å² total; per-residue (Å²): 141,81,86,79,60,70,81,36,72,47,62,54,65,55,65,56,71,57,100,90,46,70,55,74,69,49,75,67,46,75,74,41,75,35,57,42,45,75,47,46,58,70,37,74,44,43,28,60,58,50,27,53,45,31,65,48,79,84,87,78,75,47,50,68,44,58,52,92,80,67,21,33,42,71,55,89,69,23,37,35,28,65,35,67,44,72,32,44,34,41,32,33,45,91,89,49,72,35,60,25,35,30,42,23,93